Protein AF-A0A8T1F244-F1 (afdb_monomer)

Foldseek 3Di:
DPDPPPVPVQVEAEAADEDDPPPPCLSHQEYEYENYEYEEPDAQDQANHEANREYEYYAEYEYHDDQDQDANYEHHHANYEYEYPYEYHDVVVVVVVVDDPTRDYHDYDYDYDDDDGDHHYHYPYPDPDDDDDD

Solvent-accessible surface area (backbone atoms only — not comparable to full-atom values): 7729 Å² total; per-residue (Å²): 134,83,74,76,72,70,80,67,82,58,37,66,41,74,45,52,51,68,61,62,82,86,60,84,44,46,77,21,37,29,40,36,39,38,44,27,36,33,51,54,83,50,46,50,70,45,52,58,35,29,72,59,16,38,39,35,35,35,56,53,30,38,41,40,82,54,82,36,68,58,43,43,29,36,40,25,45,43,46,37,34,40,36,35,78,27,38,77,42,64,54,60,69,62,55,62,76,64,50,86,91,54,54,66,46,42,64,72,41,78,51,78,72,79,88,87,79,60,67,54,73,60,58,63,72,82,63,102,77,81,83,81,88,128

InterPro domains:
  IPR000743 Glycoside hydrolase, family 28 [PF00295] (28-110)
  IPR011050 Pectin lyase fold/virulence factor [SSF51126] (27-112)
  IPR012334 Pectin lyase fold [G3DSA:2.160.20.10] (11-122)
  IPR050434 Glycosyl hydrolase family 28, fungi [PTHR31884] (8-114)

Radius of gyration: 16.1 Å; Cα contacts (8 Å, |Δi|>4): 293; chains: 1; bounding box: 36×29×55 Å

Secondary structure (DSSP, 8-state):
----------EEEEEEEE--TT---SSEEEEEEEEEEEPTT--EEE-SPPTT-EEEEESEEEE---SS---SEEEE-SS-EEEE--EEE--HHHHHHT-SSS-PPPSEEEE--SS----EEEE----SS-----

Mean predicted aligned error: 10.33 Å

pLDDT: mean 72.5, std 17.46, range [28.64, 90.0]

Organism: NCBI:txid29920

Sequence (134 aa):
MIRQVAEEAESSCTLSGTYTSGTDVSSCSTVTIKSLTVPAGVTLDLSDLKSGANVVFSGTTTFGTKKWSGPLVLLTGTKLTVSGSGTLDGQGSWYWKQGTSITRPVFFRMKQPKSGFMCTLEATTYTNGLLKKE

Structure (mmCIF, N/CA/C/O backbone):
data_AF-A0A8T1F244-F1
#
_entry.id   AF-A0A8T1F244-F1
#
loop_
_atom_site.group_PDB
_atom_site.id
_atom_site.type_symbol
_atom_site.label_atom_id
_atom_site.label_alt_id
_atom_site.label_comp_id
_atom_site.label_asym_id
_atom_site.label_entity_id
_atom_site.label_seq_id
_atom_site.pdbx_PDB_ins_code
_atom_site.Cartn_x
_atom_site.Cartn_y
_atom_site.Cartn_z
_atom_site.occupancy
_atom_site.B_iso_or_equiv
_atom_site.auth_seq_id
_atom_site.auth_comp_id
_atom_site.auth_asym_id
_atom_site.auth_atom_id
_atom_site.pdbx_PDB_model_num
ATOM 1 N N . MET A 1 1 ? -26.659 15.993 29.829 1.00 38.97 1 MET A N 1
ATOM 2 C CA . MET A 1 1 ? -26.039 14.746 29.331 1.00 38.97 1 MET A CA 1
ATOM 3 C C . MET A 1 1 ? -25.135 15.109 28.164 1.00 38.97 1 MET A C 1
ATOM 5 O O . MET A 1 1 ? -25.577 15.106 27.023 1.00 38.97 1 MET A O 1
ATOM 9 N N . ILE A 1 2 ? -23.905 15.533 28.453 1.00 37.47 2 ILE A N 1
ATOM 10 C CA . ILE A 1 2 ? -22.904 15.791 27.414 1.00 37.47 2 ILE A CA 1
ATOM 11 C C . ILE A 1 2 ? -22.378 14.409 27.052 1.00 37.47 2 ILE A C 1
ATOM 13 O O . ILE A 1 2 ? -21.707 13.775 27.861 1.00 37.47 2 ILE A O 1
ATOM 17 N N . ARG A 1 3 ? -22.804 13.889 25.898 1.00 40.81 3 ARG A N 1
ATOM 18 C CA . ARG A 1 3 ? -22.235 12.664 25.345 1.00 40.81 3 ARG A CA 1
ATOM 19 C C . ARG A 1 3 ? -20.738 12.920 25.201 1.00 40.81 3 ARG A C 1
ATOM 21 O O . ARG A 1 3 ? -20.338 13.707 24.349 1.00 40.81 3 ARG A O 1
ATOM 28 N N . GLN A 1 4 ? -19.937 12.255 26.034 1.00 42.00 4 GLN A N 1
ATOM 29 C CA . GLN A 1 4 ? -18.664 11.717 25.581 1.00 42.00 4 GLN A CA 1
ATOM 30 C C . GLN A 1 4 ? -18.966 11.048 24.243 1.00 42.00 4 GLN A C 1
ATOM 32 O O . GLN A 1 4 ? -19.527 9.954 24.197 1.00 42.00 4 GLN A O 1
ATOM 37 N N . VAL A 1 5 ? -18.683 11.743 23.143 1.00 45.28 5 VAL A N 1
ATOM 38 C CA . VAL A 1 5 ? -18.265 11.020 21.956 1.00 45.28 5 VAL A CA 1
ATOM 39 C C . VAL A 1 5 ? -16.950 10.450 22.431 1.00 45.28 5 VAL A C 1
ATOM 41 O O . VAL A 1 5 ? -16.010 11.202 22.684 1.00 45.28 5 VAL A O 1
ATOM 44 N N . ALA A 1 6 ? -16.981 9.164 22.776 1.00 41.22 6 ALA A N 1
ATOM 45 C CA . ALA A 1 6 ? -15.773 8.426 23.019 1.00 41.22 6 ALA A CA 1
ATOM 46 C C . ALA A 1 6 ? -14.827 8.830 21.892 1.00 41.22 6 ALA A C 1
ATOM 48 O O . ALA A 1 6 ? -15.162 8.707 20.712 1.00 41.22 6 ALA A O 1
ATOM 49 N N . GLU A 1 7 ? -13.671 9.362 22.266 1.00 43.50 7 GLU A N 1
ATOM 50 C CA . GLU A 1 7 ? -12.474 9.047 21.524 1.00 43.50 7 GLU A CA 1
ATOM 51 C C . GLU A 1 7 ? -12.386 7.519 21.598 1.00 43.50 7 GLU A C 1
ATOM 53 O O . GLU A 1 7 ? -11.732 6.940 22.463 1.00 43.50 7 GLU A O 1
ATOM 58 N N . GLU A 1 8 ? -13.174 6.847 20.751 1.00 43.59 8 GLU A N 1
ATOM 59 C CA . GLU A 1 8 ? -12.755 5.595 20.175 1.00 43.59 8 GLU A CA 1
ATOM 60 C C . GLU A 1 8 ? -11.357 5.962 19.701 1.00 43.59 8 GLU A C 1
ATOM 62 O O . GLU A 1 8 ? -11.204 6.806 18.813 1.00 43.59 8 GLU A O 1
ATOM 67 N N . ALA A 1 9 ? -10.331 5.456 20.374 1.00 45.53 9 ALA A N 1
ATOM 68 C CA . ALA A 1 9 ? -8.999 5.451 19.815 1.00 45.53 9 ALA A CA 1
ATOM 69 C C . ALA A 1 9 ? -9.075 4.532 18.585 1.00 45.53 9 ALA A C 1
ATOM 71 O O . ALA A 1 9 ? -8.618 3.396 18.602 1.00 45.53 9 ALA A O 1
ATOM 72 N N . GLU A 1 10 ? -9.777 4.988 17.548 1.00 55.16 10 GLU A N 1
ATOM 73 C CA . GLU A 1 10 ? -9.810 4.441 16.215 1.00 55.16 10 GLU A CA 1
ATOM 74 C C . GLU A 1 10 ? -8.368 4.550 15.776 1.00 55.16 10 GLU A C 1
ATOM 76 O O . GLU A 1 10 ? -7.885 5.640 15.470 1.00 55.16 10 GLU A O 1
ATOM 81 N N . SER A 1 11 ? -7.643 3.440 15.864 1.00 70.06 11 SER A N 1
ATOM 82 C CA . SER A 1 11 ? -6.220 3.383 15.569 1.00 70.06 11 SER A CA 1
ATOM 83 C C . SER A 1 11 ? -6.035 3.869 14.138 1.00 70.06 11 SER A C 1
ATOM 85 O O . SER A 1 11 ? -6.331 3.169 13.169 1.00 70.06 11 SER A O 1
ATOM 87 N N . SER A 1 12 ? -5.646 5.133 14.000 1.00 79.75 12 SER A N 1
ATOM 88 C CA . SER A 1 12 ? -5.412 5.753 12.712 1.00 79.75 12 SER A CA 1
ATOM 89 C C . SER A 1 12 ? -3.963 5.489 12.344 1.00 79.75 12 SER A C 1
ATOM 91 O O . SER A 1 12 ? -3.045 5.999 12.988 1.00 79.75 12 SER A O 1
ATOM 93 N N . CYS A 1 13 ? -3.742 4.680 11.322 1.00 86.12 13 CYS A N 1
ATOM 94 C CA . CYS A 1 13 ? -2.416 4.284 10.890 1.00 86.12 13 CYS A CA 1
ATOM 95 C C . CYS A 1 13 ? -2.036 5.081 9.657 1.00 86.12 13 CYS A C 1
ATOM 97 O O . CYS A 1 13 ? -2.752 5.082 8.659 1.00 86.12 13 CYS A O 1
ATOM 99 N N . THR A 1 14 ? -0.910 5.784 9.731 1.00 87.38 14 THR A N 1
ATOM 100 C CA . THR A 1 14 ? -0.403 6.560 8.599 1.00 87.38 14 THR A CA 1
ATOM 101 C C . THR A 1 14 ? 0.782 5.839 7.977 1.00 87.38 14 THR A C 1
ATOM 103 O O . THR A 1 14 ? 1.829 5.699 8.603 1.00 87.38 14 THR A O 1
ATOM 106 N N . LEU A 1 15 ? 0.624 5.401 6.731 1.00 87.69 15 LEU A N 1
ATOM 107 C CA . LEU A 1 15 ? 1.682 4.795 5.930 1.00 87.69 15 LEU A CA 1
ATOM 108 C C . LEU A 1 15 ? 2.314 5.877 5.057 1.00 87.69 15 LEU A C 1
ATOM 110 O O . LEU A 1 15 ? 1.647 6.448 4.194 1.00 87.69 15 LEU A O 1
ATOM 114 N N . SER A 1 16 ? 3.598 6.158 5.266 1.00 88.94 16 SER A N 1
ATOM 115 C CA . SER A 1 16 ? 4.352 7.129 4.466 1.00 88.94 16 SER A CA 1
ATOM 116 C C . SER A 1 16 ? 5.808 6.708 4.289 1.00 88.94 16 SER A C 1
ATOM 118 O O . SER A 1 16 ? 6.303 5.853 5.021 1.00 88.94 16 SER A O 1
ATOM 120 N N . GLY A 1 17 ? 6.498 7.287 3.305 1.00 88.06 17 GLY A N 1
ATOM 121 C CA . GLY A 1 17 ? 7.890 6.939 3.022 1.00 88.06 17 GLY A CA 1
ATOM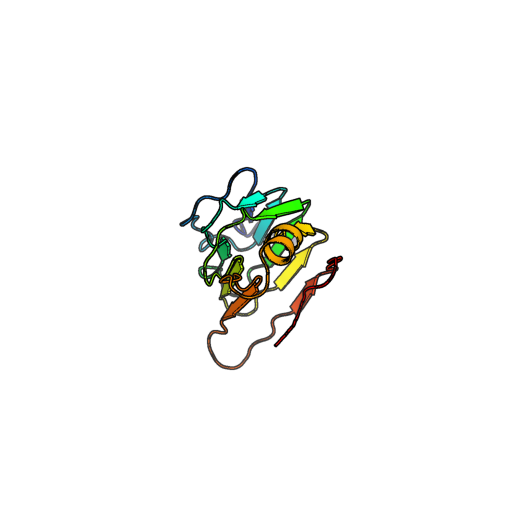 122 C C . GLY A 1 17 ? 7.986 5.661 2.195 1.00 88.06 17 GLY A C 1
ATOM 123 O O . GLY A 1 17 ? 7.398 5.599 1.122 1.00 88.06 17 GLY A O 1
ATOM 124 N N . THR A 1 18 ? 8.724 4.651 2.655 1.00 86.94 18 THR A N 1
ATOM 125 C CA . THR A 1 18 ? 8.869 3.375 1.929 1.00 86.94 18 THR A CA 1
ATOM 126 C C . THR A 1 18 ? 7.986 2.304 2.554 1.00 86.94 18 THR A C 1
ATOM 128 O O . THR A 1 18 ? 8.065 2.067 3.755 1.00 86.94 18 THR A O 1
ATOM 131 N N . TYR A 1 19 ? 7.158 1.641 1.746 1.00 87.75 19 TYR A N 1
ATOM 132 C CA . TYR A 1 19 ? 6.290 0.572 2.226 1.00 87.75 19 TYR A CA 1
ATOM 133 C C . TYR A 1 19 ? 7.080 -0.687 2.579 1.00 87.75 19 TYR A C 1
ATOM 135 O O . TYR A 1 19 ? 7.858 -1.204 1.772 1.00 87.75 19 TYR A O 1
ATOM 143 N N . THR A 1 20 ? 6.801 -1.212 3.766 1.00 81.19 20 THR A N 1
ATOM 144 C CA . THR A 1 20 ? 7.292 -2.495 4.256 1.00 81.19 20 THR A CA 1
ATOM 145 C C . THR A 1 20 ? 6.164 -3.519 4.23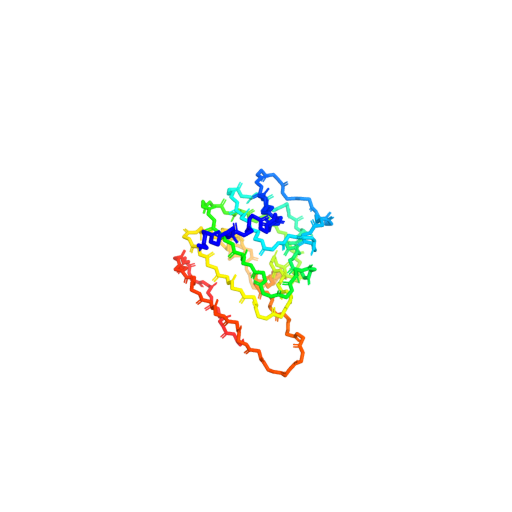3 1.00 81.19 20 THR A C 1
ATOM 147 O O . THR A 1 20 ? 5.114 -3.329 4.848 1.00 81.19 20 THR A O 1
ATOM 150 N N . SER A 1 21 ? 6.381 -4.628 3.528 1.00 78.56 21 SER A N 1
ATOM 151 C CA . SER A 1 21 ? 5.457 -5.764 3.548 1.00 78.56 21 SER A CA 1
ATOM 152 C C . SER A 1 21 ? 5.307 -6.313 4.968 1.00 78.56 21 SER A C 1
ATOM 154 O O . SER A 1 21 ? 6.310 -6.446 5.668 1.00 78.56 21 SER A O 1
ATOM 156 N N . GLY A 1 22 ? 4.084 -6.671 5.363 1.00 72.88 22 GLY A N 1
ATOM 157 C CA . GLY A 1 22 ? 3.784 -7.143 6.721 1.00 72.88 22 GLY A CA 1
ATOM 158 C C . GLY A 1 22 ? 3.498 -6.019 7.717 1.00 72.88 22 GLY A C 1
ATOM 159 O O . GLY A 1 22 ? 3.597 -6.231 8.921 1.00 72.88 22 GLY A O 1
ATOM 160 N N . THR A 1 23 ? 3.168 -4.818 7.229 1.00 79.06 23 THR A N 1
ATOM 161 C CA . THR A 1 23 ? 2.665 -3.756 8.104 1.00 79.06 23 THR A CA 1
ATOM 162 C C . THR A 1 23 ? 1.314 -4.176 8.670 1.00 79.06 23 THR A C 1
ATOM 164 O O . THR A 1 23 ? 0.360 -4.354 7.915 1.00 79.06 23 THR A O 1
ATOM 167 N N . ASP A 1 24 ? 1.243 -4.320 9.991 1.00 77.81 24 ASP A N 1
ATOM 168 C CA . ASP A 1 24 ? 0.014 -4.709 10.666 1.00 77.81 24 ASP A CA 1
ATOM 169 C C . ASP A 1 24 ? -0.963 -3.528 10.687 1.00 77.81 24 ASP A C 1
ATOM 171 O O . ASP A 1 24 ? -0.797 -2.563 11.435 1.00 77.81 24 ASP A O 1
ATOM 175 N N . VAL A 1 25 ? -1.957 -3.586 9.800 1.00 81.62 25 VAL A N 1
ATOM 176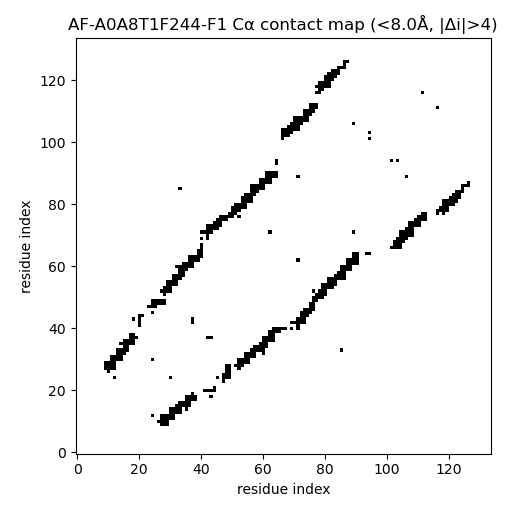 C CA . VAL A 1 25 ? -3.055 -2.611 9.728 1.00 81.62 25 VAL A CA 1
ATOM 177 C C . VAL A 1 25 ? -4.347 -3.150 10.343 1.00 81.62 25 VAL A C 1
ATOM 179 O O . VAL A 1 25 ? -5.403 -2.534 10.206 1.00 81.62 25 VAL A O 1
ATOM 182 N N . SER A 1 26 ? -4.273 -4.290 11.033 1.00 81.12 26 SER A N 1
ATOM 183 C CA . SER A 1 26 ? -5.445 -5.011 11.536 1.00 81.12 26 SER A CA 1
ATOM 184 C C . SER A 1 26 ? -6.094 -4.361 12.740 1.00 81.12 26 SER A C 1
ATOM 186 O O . SER A 1 26 ? -7.319 -4.359 12.887 1.00 81.12 26 SER A O 1
ATOM 188 N N . SER A 1 27 ? -5.272 -3.717 13.560 1.00 81.44 27 SER A N 1
ATOM 189 C CA . SER A 1 27 ? -5.745 -2.853 14.629 1.00 81.44 27 SER A CA 1
ATOM 190 C C . SER A 1 27 ? -6.321 -1.544 14.090 1.00 81.44 27 SER A C 1
ATOM 192 O O . SER A 1 27 ? -7.100 -0.903 14.787 1.00 81.44 27 SER A O 1
ATOM 194 N N . CYS A 1 28 ? -5.983 -1.140 12.863 1.00 84.62 28 CYS A N 1
ATOM 195 C CA . CYS A 1 28 ? -6.262 0.195 12.362 1.00 84.62 28 CYS A CA 1
ATOM 196 C C . CYS A 1 28 ? -7.680 0.321 11.811 1.00 84.62 28 CYS A C 1
ATOM 198 O O . CYS A 1 28 ? -8.052 -0.343 10.843 1.00 84.62 28 CYS A O 1
ATOM 200 N N . SER A 1 29 ? -8.460 1.235 12.379 1.00 86.19 29 SER A N 1
ATOM 201 C CA . SER A 1 29 ? -9.775 1.556 11.831 1.00 86.19 29 SER A CA 1
ATOM 202 C C . SER A 1 29 ? -9.696 2.566 10.683 1.00 86.19 29 SER A C 1
ATOM 204 O O . SER A 1 29 ? -10.521 2.533 9.777 1.00 86.19 29 SER A O 1
ATOM 206 N N . THR A 1 30 ? -8.685 3.442 10.668 1.00 85.75 30 THR A N 1
ATOM 207 C CA . THR A 1 30 ? -8.435 4.364 9.548 1.00 85.75 30 THR A CA 1
ATOM 208 C C . THR A 1 30 ? -6.997 4.225 9.071 1.00 85.75 30 THR A C 1
ATOM 210 O O . THR A 1 30 ? -6.066 4.391 9.849 1.00 85.75 30 THR A O 1
ATOM 213 N N . VAL A 1 31 ? -6.785 3.950 7.789 1.00 88.06 31 VAL A N 1
ATOM 214 C CA . VAL A 1 31 ? -5.459 3.823 7.181 1.00 88.06 31 VAL A CA 1
ATOM 215 C C . VAL A 1 31 ? -5.247 4.962 6.198 1.00 88.06 31 VAL A C 1
ATOM 217 O O . VAL A 1 31 ? -5.839 4.988 5.125 1.00 88.06 31 VAL A O 1
ATOM 220 N N . THR A 1 32 ? -4.383 5.906 6.554 1.00 88.00 32 THR A N 1
ATOM 221 C CA . THR A 1 32 ? -4.002 7.023 5.688 1.00 88.00 32 THR A CA 1
ATOM 222 C C . THR A 1 32 ? -2.703 6.701 4.967 1.00 88.00 32 THR A C 1
ATOM 224 O O . THR A 1 32 ? -1.657 6.538 5.585 1.00 88.00 32 THR A O 1
ATOM 227 N N . ILE A 1 33 ? -2.743 6.636 3.645 1.00 88.19 33 ILE A N 1
ATOM 228 C CA . ILE A 1 33 ? -1.580 6.382 2.797 1.00 88.19 33 ILE A CA 1
ATOM 229 C C . ILE A 1 33 ? -1.127 7.722 2.240 1.00 88.19 33 ILE A C 1
ATOM 231 O O . ILE A 1 33 ? -1.835 8.318 1.430 1.00 88.19 33 ILE A O 1
ATOM 235 N N . LYS A 1 34 ? 0.034 8.206 2.685 1.00 88.06 34 LYS A N 1
ATOM 236 C CA . LYS A 1 34 ? 0.567 9.521 2.327 1.00 88.06 34 LYS A CA 1
ATOM 237 C C . LYS A 1 34 ? 1.937 9.410 1.673 1.00 88.06 34 LYS A C 1
ATOM 239 O O . LYS A 1 34 ? 2.900 9.047 2.340 1.00 88.06 34 LYS A O 1
ATOM 244 N N . SER A 1 35 ? 2.034 9.798 0.401 1.00 88.12 35 SER A N 1
ATOM 245 C CA . SER A 1 35 ? 3.303 9.837 -0.352 1.00 88.12 35 SER A CA 1
ATOM 246 C C . SER A 1 35 ? 4.150 8.569 -0.160 1.00 88.12 35 SER A C 1
ATOM 248 O O . SER A 1 35 ? 5.299 8.622 0.284 1.00 88.12 35 SER A O 1
ATOM 250 N N . LEU A 1 36 ? 3.534 7.412 -0.403 1.00 88.56 36 LEU A N 1
ATOM 251 C CA . LEU A 1 36 ? 4.117 6.107 -0.110 1.00 88.56 36 LEU A CA 1
ATOM 252 C C . LEU A 1 36 ? 4.848 5.548 -1.339 1.00 88.56 36 LEU A C 1
ATOM 254 O O . LEU A 1 36 ? 4.322 5.535 -2.442 1.00 88.56 36 LEU A O 1
ATOM 258 N N . THR A 1 37 ? 6.050 5.026 -1.159 1.00 90.00 37 THR A N 1
ATOM 259 C CA . THR A 1 37 ? 6.819 4.361 -2.212 1.00 90.00 37 THR A CA 1
ATOM 260 C C . THR A 1 37 ? 6.801 2.866 -1.961 1.00 90.00 37 THR A C 1
ATOM 262 O O . THR A 1 37 ? 7.367 2.383 -0.982 1.00 90.00 37 THR A O 1
ATOM 265 N N . VAL A 1 38 ? 6.145 2.121 -2.841 1.00 89.50 38 VAL A N 1
ATOM 266 C CA . VAL A 1 38 ? 6.090 0.663 -2.781 1.00 89.50 38 VAL A CA 1
ATOM 267 C C . VAL A 1 38 ? 7.245 0.099 -3.610 1.00 89.50 38 VAL A C 1
ATOM 269 O O . VAL A 1 38 ? 7.310 0.356 -4.816 1.00 89.50 38 VAL A O 1
ATOM 272 N N . PRO A 1 39 ? 8.181 -0.650 -3.004 1.00 89.31 39 PRO A N 1
ATOM 273 C CA . PRO A 1 39 ? 9.317 -1.204 -3.728 1.00 89.31 39 PRO A CA 1
ATOM 274 C C . PRO A 1 39 ? 8.899 -2.214 -4.808 1.00 89.31 39 PRO A C 1
ATOM 276 O O . PRO A 1 39 ? 7.818 -2.803 -4.791 1.00 89.31 39 PRO A O 1
ATOM 279 N N . ALA A 1 40 ? 9.781 -2.413 -5.787 1.00 87.00 40 ALA A N 1
ATOM 280 C CA . ALA A 1 40 ? 9.501 -3.233 -6.958 1.00 87.00 40 ALA A CA 1
ATOM 281 C C . ALA A 1 40 ? 9.314 -4.718 -6.589 1.00 87.00 40 ALA A C 1
ATOM 283 O O . ALA A 1 40 ? 10.216 -5.365 -6.053 1.00 87.00 40 ALA A O 1
ATOM 284 N N . GLY A 1 41 ? 8.161 -5.292 -6.942 1.00 84.50 41 GLY A N 1
ATOM 285 C CA . GLY A 1 41 ? 7.824 -6.680 -6.601 1.00 84.50 41 GLY A CA 1
ATOM 286 C C . GLY A 1 41 ? 7.271 -6.877 -5.195 1.00 84.50 41 GLY A C 1
ATOM 287 O O . GLY A 1 41 ? 7.251 -8.013 -4.728 1.00 84.50 41 GLY A O 1
ATOM 288 N N . VAL A 1 42 ? 6.865 -5.795 -4.533 1.00 88.44 42 VAL A N 1
ATOM 289 C CA . VAL A 1 42 ? 6.123 -5.836 -3.275 1.00 88.44 42 VAL A CA 1
ATOM 290 C C . VAL A 1 42 ? 4.675 -5.439 -3.538 1.00 88.44 42 VAL A C 1
ATOM 292 O O . VAL A 1 42 ? 4.398 -4.521 -4.309 1.00 88.44 42 VAL A O 1
ATOM 295 N N . THR A 1 43 ? 3.758 -6.158 -2.897 1.00 87.31 43 THR A N 1
ATOM 296 C CA . THR A 1 43 ? 2.329 -5.843 -2.882 1.00 87.31 43 THR A CA 1
ATOM 297 C C . THR A 1 43 ? 2.047 -4.925 -1.704 1.00 87.31 43 THR A C 1
ATOM 299 O O . THR A 1 43 ? 2.433 -5.250 -0.584 1.00 87.31 43 THR A O 1
ATOM 302 N N . LEU A 1 44 ? 1.338 -3.822 -1.932 1.00 87.12 44 LEU A N 1
ATOM 303 C CA . LEU A 1 44 ? 0.668 -3.078 -0.872 1.00 87.12 44 LEU A CA 1
ATOM 304 C C . LEU A 1 44 ? -0.492 -3.934 -0.362 1.00 87.12 44 LEU A C 1
ATOM 306 O O . LEU A 1 44 ? -1.562 -3.970 -0.975 1.00 87.12 44 LEU A O 1
ATOM 310 N N . ASP A 1 45 ? -0.232 -4.672 0.710 1.00 86.88 45 ASP A N 1
ATOM 311 C CA . ASP A 1 45 ? -1.195 -5.566 1.332 1.00 86.88 45 ASP A CA 1
ATOM 312 C C . ASP A 1 45 ? -2.012 -4.802 2.376 1.00 86.88 45 ASP A C 1
ATOM 314 O O . ASP A 1 45 ? -1.482 -4.290 3.363 1.00 86.88 45 ASP A O 1
ATOM 318 N N . LEU A 1 46 ? -3.303 -4.681 2.092 1.00 82.75 46 LEU A N 1
ATOM 319 C CA . LEU A 1 46 ? -4.337 -4.116 2.947 1.00 82.75 46 LEU A CA 1
ATOM 320 C C . LEU A 1 46 ? -5.455 -5.156 3.107 1.00 82.75 46 LEU A C 1
ATOM 322 O O . LEU A 1 46 ? -6.642 -4.836 3.004 1.00 82.75 46 LEU A O 1
ATOM 326 N N . SER A 1 47 ? -5.076 -6.429 3.231 1.00 82.56 47 SER A N 1
ATOM 327 C CA . SER A 1 47 ? -6.022 -7.534 3.378 1.00 82.56 47 SER A CA 1
ATOM 328 C C . SER A 1 47 ? -6.465 -7.766 4.818 1.00 82.56 47 SER A C 1
ATOM 330 O O . SER A 1 47 ? -7.578 -8.241 5.038 1.00 82.56 47 SER A O 1
ATOM 332 N N . ASP A 1 48 ? -5.639 -7.356 5.776 1.00 82.19 48 ASP A N 1
ATOM 333 C CA . ASP A 1 48 ? -5.900 -7.511 7.204 1.00 82.19 48 ASP A CA 1
ATOM 334 C C . ASP A 1 48 ? -6.696 -6.344 7.799 1.00 82.19 48 ASP A C 1
ATOM 336 O O . ASP A 1 48 ? -6.693 -6.153 9.005 1.00 82.19 48 ASP A O 1
ATOM 340 N N . LEU A 1 49 ? -7.389 -5.538 6.991 1.00 81.25 49 LEU A N 1
ATOM 341 C CA . LEU A 1 49 ? -8.143 -4.390 7.497 1.00 81.25 49 LEU A CA 1
ATOM 342 C C . LEU A 1 49 ? -9.350 -4.809 8.344 1.00 81.25 49 LEU A C 1
ATOM 344 O O . LEU A 1 49 ? -10.112 -5.719 7.997 1.00 81.25 49 LEU A O 1
ATOM 348 N N . LYS A 1 50 ? -9.590 -4.055 9.419 1.00 83.19 50 LYS A N 1
ATOM 349 C CA . LYS A 1 50 ? -10.779 -4.204 10.263 1.00 83.19 50 LYS A CA 1
ATOM 350 C C . LYS A 1 50 ? -12.062 -3.980 9.451 1.00 83.19 50 LYS A C 1
ATOM 352 O O . LYS A 1 50 ? -12.121 -3.172 8.524 1.00 83.19 50 LYS A O 1
ATOM 357 N N . SER A 1 51 ? -13.135 -4.683 9.814 1.00 83.25 51 SER A N 1
ATOM 358 C CA . SER A 1 51 ? -14.446 -4.445 9.202 1.00 83.25 51 SER A CA 1
ATOM 359 C C . SER A 1 51 ? -14.914 -3.013 9.477 1.00 83.25 51 SER A C 1
ATOM 361 O O . SER A 1 51 ? -14.947 -2.596 10.631 1.00 83.25 51 SER A O 1
ATOM 363 N N . GLY A 1 52 ? -15.340 -2.291 8.442 1.00 80.75 52 GLY A N 1
ATOM 364 C CA . GLY A 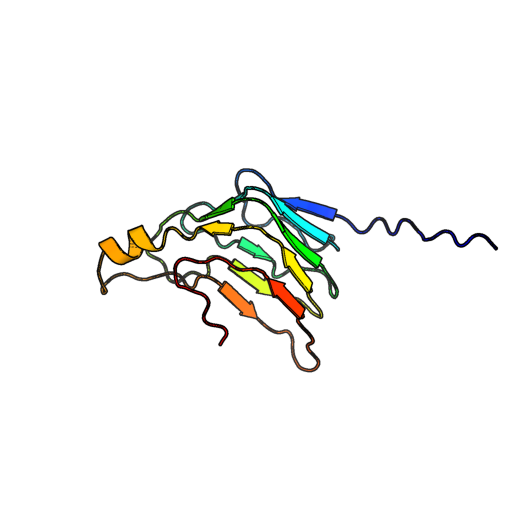1 52 ? -15.695 -0.874 8.544 1.00 80.75 52 GLY A CA 1
ATOM 365 C C . GLY A 1 52 ? -14.508 0.080 8.413 1.00 80.75 52 GLY A C 1
ATOM 366 O O . GLY A 1 52 ? -14.704 1.280 8.574 1.00 80.75 52 GLY A O 1
ATOM 367 N N . ALA A 1 53 ? -13.296 -0.422 8.140 1.00 83.94 53 ALA A N 1
ATOM 368 C CA . ALA A 1 53 ? -12.118 0.431 8.066 1.00 83.94 53 ALA A CA 1
ATOM 369 C C . ALA A 1 53 ? -12.173 1.424 6.895 1.00 83.94 53 ALA A C 1
ATOM 371 O O . ALA A 1 53 ? -12.721 1.144 5.820 1.00 83.94 53 ALA A O 1
ATOM 372 N N . ASN A 1 54 ? -11.553 2.582 7.112 1.00 84.75 54 ASN A N 1
ATOM 373 C CA . ASN A 1 54 ? -11.479 3.675 6.155 1.00 84.75 54 ASN A CA 1
ATOM 374 C C . ASN A 1 54 ? -10.059 3.806 5.604 1.00 84.75 54 ASN A C 1
ATOM 376 O O . ASN A 1 54 ? -9.121 4.073 6.347 1.00 84.75 54 ASN A O 1
ATOM 380 N N . VAL A 1 55 ? -9.881 3.620 4.303 1.00 86.06 55 VAL A N 1
ATOM 381 C CA . VAL A 1 55 ? -8.594 3.767 3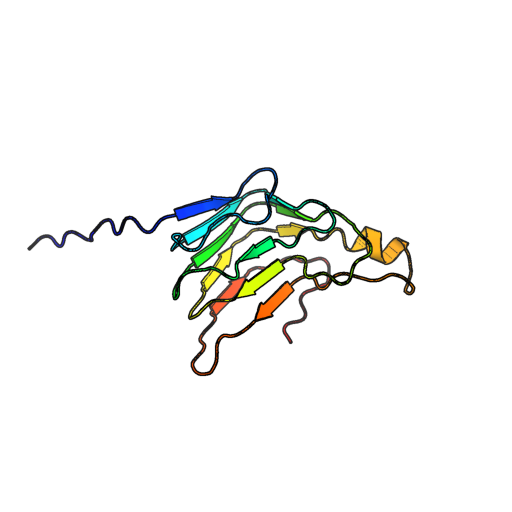.625 1.00 86.06 55 VAL A CA 1
ATOM 382 C C . VAL A 1 55 ? -8.590 5.097 2.8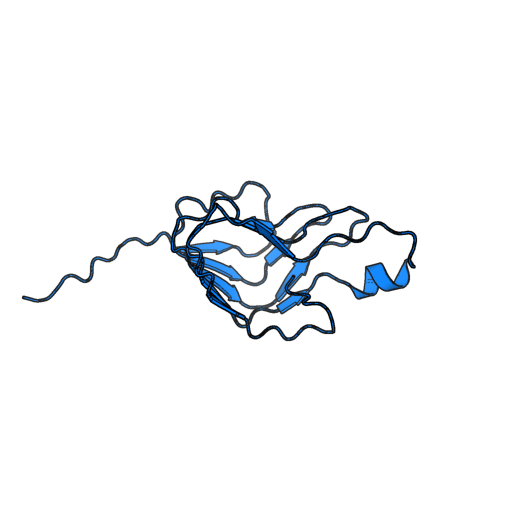93 1.00 86.06 55 VAL A C 1
ATOM 384 O O . VAL A 1 55 ? -9.383 5.302 1.975 1.00 86.06 55 VAL A O 1
ATOM 387 N N . VAL A 1 56 ? -7.683 5.986 3.284 1.00 85.50 56 VAL A N 1
ATOM 388 C CA . VAL A 1 56 ? -7.559 7.332 2.731 1.00 85.50 56 VAL A CA 1
ATOM 389 C C . VAL A 1 56 ? -6.253 7.456 1.959 1.00 85.50 56 VAL A C 1
ATOM 391 O O . VAL A 1 56 ? -5.174 7.420 2.546 1.00 85.50 56 VAL A O 1
ATOM 394 N N . PHE A 1 57 ? -6.324 7.642 0.645 1.00 86.19 57 PHE A N 1
ATOM 395 C CA . PHE A 1 57 ? -5.145 7.913 -0.182 1.00 86.19 57 PHE A CA 1
ATOM 396 C C . PHE A 1 57 ? -4.889 9.421 -0.302 1.00 86.19 57 PHE A C 1
ATOM 398 O O . PHE A 1 57 ? -5.764 10.184 -0.711 1.00 86.19 57 PHE A O 1
ATOM 405 N N . SER A 1 58 ? -3.669 9.857 0.008 1.00 84.75 58 SER A N 1
ATOM 406 C CA . SER A 1 58 ? -3.237 11.256 -0.031 1.00 84.75 58 SER A CA 1
ATOM 407 C C . SER A 1 58 ? -1.844 11.398 -0.661 1.00 84.75 58 SER A C 1
ATOM 409 O O . SER A 1 58 ? -0.935 10.609 -0.404 1.00 84.75 58 SER A O 1
ATOM 411 N N . GLY A 1 59 ? -1.642 12.425 -1.488 1.00 84.88 59 GLY A N 1
ATOM 412 C CA . GLY A 1 59 ? -0.363 12.654 -2.175 1.00 84.88 59 GLY A CA 1
ATOM 413 C C . GLY A 1 59 ? -0.127 11.680 -3.332 1.00 84.88 59 GLY A C 1
ATOM 414 O O . GLY A 1 59 ? -1.076 11.304 -4.008 1.00 84.88 59 GLY A O 1
ATOM 415 N N . THR A 1 60 ? 1.122 11.279 -3.578 1.00 85.44 60 THR A N 1
ATOM 416 C CA . THR A 1 60 ? 1.474 10.391 -4.701 1.00 85.44 60 THR A CA 1
ATOM 417 C C . THR A 1 60 ? 2.101 9.104 -4.189 1.00 85.44 60 THR A C 1
ATOM 419 O O . THR A 1 60 ? 3.188 9.135 -3.615 1.00 85.44 60 THR A O 1
ATOM 422 N N . THR A 1 61 ? 1.432 7.976 -4.407 1.00 87.44 61 THR A N 1
ATOM 423 C CA . THR A 1 61 ? 1.973 6.649 -4.115 1.00 87.44 61 THR A CA 1
ATOM 424 C C . THR A 1 61 ? 2.627 6.080 -5.360 1.00 87.44 61 THR A C 1
ATOM 426 O O . THR A 1 61 ? 1.945 5.851 -6.355 1.00 87.44 61 THR A O 1
ATOM 429 N N . THR A 1 62 ? 3.924 5.811 -5.301 1.00 87.38 62 THR A N 1
ATOM 430 C CA . THR A 1 62 ? 4.699 5.313 -6.443 1.00 87.38 62 THR A CA 1
ATOM 431 C C . THR A 1 62 ? 4.996 3.833 -6.270 1.00 87.38 62 THR A C 1
ATOM 433 O O . THR A 1 62 ? 5.473 3.419 -5.216 1.00 87.38 62 THR A O 1
ATOM 436 N N . PHE A 1 63 ? 4.777 3.032 -7.308 1.00 87.00 63 PHE A N 1
ATOM 437 C CA . PHE A 1 63 ? 5.114 1.610 -7.313 1.00 87.00 63 PHE A CA 1
ATOM 438 C C . PHE A 1 63 ? 6.367 1.355 -8.154 1.00 87.00 63 PHE A C 1
ATOM 440 O O . PHE A 1 63 ? 6.520 1.855 -9.272 1.00 87.00 63 PHE A O 1
ATOM 447 N N . GLY A 1 64 ? 7.280 0.550 -7.616 1.00 86.25 64 GLY A N 1
ATOM 448 C CA . GLY A 1 64 ? 8.476 0.111 -8.320 1.00 86.25 64 GLY A CA 1
ATOM 449 C C . GLY A 1 64 ? 8.145 -0.829 -9.482 1.00 86.25 64 GLY A C 1
ATOM 450 O O . GLY A 1 64 ? 7.276 -1.699 -9.387 1.00 86.25 64 GLY A O 1
ATOM 451 N N . THR A 1 65 ? 8.865 -0.680 -10.591 1.00 82.12 65 THR A N 1
ATOM 452 C CA . THR A 1 65 ? 8.653 -1.472 -11.804 1.00 82.12 65 THR A CA 1
ATOM 453 C C . THR A 1 65 ? 9.364 -2.821 -11.723 1.00 82.12 65 THR A C 1
ATOM 455 O O . THR A 1 65 ? 10.577 -2.903 -11.535 1.00 82.12 65 THR A O 1
ATOM 458 N N . LYS A 1 66 ? 8.617 -3.918 -11.875 1.00 84.00 66 LYS A N 1
ATOM 459 C CA . LYS A 1 66 ? 9.162 -5.284 -11.922 1.00 84.00 66 LYS A CA 1
ATOM 460 C C . LYS A 1 66 ? 8.327 -6.136 -12.860 1.00 84.00 66 LYS A C 1
ATOM 462 O O . LYS A 1 66 ? 7.114 -5.992 -12.905 1.00 84.00 66 LYS A O 1
ATOM 467 N N . LYS A 1 67 ? 8.952 -7.063 -13.582 1.00 83.44 67 LYS A N 1
ATOM 468 C CA . LYS A 1 67 ? 8.232 -8.062 -14.385 1.00 83.44 67 LYS A CA 1
ATOM 469 C C . LYS A 1 67 ? 7.688 -9.153 -13.463 1.00 83.44 67 LYS A C 1
ATOM 471 O O . LYS A 1 67 ? 8.439 -10.033 -13.052 1.00 83.44 67 LYS A O 1
ATOM 476 N N . TRP A 1 68 ? 6.413 -9.070 -13.101 1.00 84.38 68 TRP A N 1
ATOM 477 C CA . TRP A 1 68 ? 5.739 -10.041 -12.235 1.00 84.38 68 TRP A CA 1
ATOM 478 C C . TRP A 1 68 ? 4.224 -9.955 -12.403 1.00 84.38 68 TRP A C 1
ATOM 480 O O . TRP A 1 68 ? 3.711 -8.986 -12.958 1.00 84.38 68 TRP A O 1
ATOM 490 N N . SER A 1 69 ? 3.505 -10.964 -11.919 1.00 80.31 69 SER A N 1
ATOM 491 C CA . SER A 1 69 ? 2.047 -11.049 -12.069 1.00 80.31 69 SER A CA 1
ATOM 492 C C . SER A 1 69 ? 1.269 -10.113 -11.129 1.00 80.31 69 SER A C 1
ATOM 494 O O . SER A 1 69 ? 0.071 -9.908 -11.324 1.00 80.31 69 SER A O 1
ATOM 496 N N . GLY A 1 70 ? 1.931 -9.494 -10.143 1.00 76.69 70 GLY A N 1
ATOM 497 C CA . GLY A 1 70 ? 1.283 -8.644 -9.140 1.00 76.69 70 GLY A CA 1
ATOM 498 C C . GLY A 1 70 ? 0.439 -9.439 -8.131 1.00 76.69 70 GLY A C 1
ATOM 499 O O . GLY A 1 70 ? 0.625 -10.654 -8.001 1.00 76.69 70 GLY A O 1
ATOM 500 N N . PRO A 1 71 ? -0.519 -8.788 -7.442 1.00 84.62 71 PRO A N 1
ATOM 501 C CA . PRO A 1 71 ? -0.987 -7.408 -7.640 1.00 84.62 71 PRO A CA 1
ATOM 502 C C . PRO A 1 71 ? -0.087 -6.329 -7.006 1.00 84.62 71 PRO A C 1
ATOM 504 O O . PRO A 1 71 ? 0.700 -6.632 -6.121 1.00 84.62 71 PRO A O 1
ATOM 507 N N . LEU A 1 72 ? -0.213 -5.067 -7.435 1.00 83.31 72 LEU A N 1
ATOM 508 C CA . LEU A 1 72 ? 0.449 -3.927 -6.779 1.00 83.31 72 LEU A CA 1
ATOM 509 C C . LEU A 1 72 ? -0.278 -3.517 -5.495 1.00 83.31 72 LEU A C 1
ATOM 511 O O . LEU A 1 72 ? 0.370 -3.253 -4.490 1.00 83.31 72 LEU A O 1
ATOM 515 N N . VAL A 1 73 ? -1.611 -3.491 -5.522 1.00 84.50 73 VAL A N 1
ATOM 516 C CA . VAL A 1 73 ? -2.462 -3.208 -4.360 1.00 84.50 73 VAL A CA 1
ATOM 517 C C . VAL A 1 73 ? -3.421 -4.367 -4.152 1.00 84.50 73 VAL A C 1
ATOM 519 O O . VAL A 1 73 ? -4.150 -4.745 -5.075 1.00 84.50 73 VAL A O 1
ATOM 522 N N . LEU A 1 74 ? -3.435 -4.922 -2.944 1.00 85.12 74 LEU A N 1
ATOM 523 C CA . LEU A 1 74 ? -4.381 -5.945 -2.522 1.00 85.12 74 LEU A CA 1
ATOM 524 C C . LEU A 1 74 ? -5.238 -5.396 -1.386 1.00 85.12 74 LEU A C 1
ATOM 526 O O . LEU A 1 74 ? -4.727 -5.081 -0.320 1.00 85.12 74 LEU A O 1
ATOM 530 N N . LEU A 1 75 ? -6.545 -5.322 -1.612 1.00 80.62 75 LEU A N 1
ATOM 531 C CA . LEU A 1 75 ? -7.518 -4.884 -0.616 1.00 80.62 75 LEU A CA 1
ATOM 532 C C . LEU A 1 75 ? -8.497 -6.012 -0.319 1.00 80.62 75 LEU A C 1
ATOM 534 O O . LEU A 1 75 ? -9.128 -6.561 -1.224 1.00 80.62 75 LEU A O 1
ATOM 538 N N . THR A 1 76 ? -8.608 -6.367 0.955 1.00 80.44 76 THR A N 1
ATOM 539 C CA . THR A 1 76 ? -9.559 -7.365 1.460 1.00 80.44 76 THR A CA 1
ATOM 540 C C . THR A 1 76 ? -10.068 -6.872 2.807 1.00 80.44 76 THR A C 1
ATOM 542 O O . THR A 1 76 ? -9.320 -6.290 3.577 1.00 80.44 76 THR A O 1
ATOM 545 N N . GLY A 1 77 ? -11.349 -7.050 3.082 1.00 73.56 77 GLY A N 1
ATOM 546 C CA . GLY A 1 77 ? -11.970 -6.616 4.335 1.00 73.56 77 GLY A CA 1
ATOM 547 C C . GLY A 1 77 ? -13.468 -6.493 4.139 1.00 73.56 77 GLY A C 1
ATOM 548 O O . GLY A 1 77 ? -13.921 -6.693 3.024 1.00 73.56 77 GLY A O 1
ATOM 549 N N . THR A 1 78 ? -14.240 -6.188 5.179 1.00 77.44 78 THR A N 1
ATOM 550 C CA . THR A 1 78 ? -15.711 -6.084 5.110 1.00 77.44 78 THR A CA 1
ATOM 551 C C . THR A 1 78 ? -16.150 -4.643 5.330 1.00 77.44 78 THR A C 1
ATOM 553 O O . THR A 1 78 ? -15.652 -4.006 6.248 1.00 77.44 78 THR A O 1
ATOM 556 N N . LYS A 1 79 ? -17.077 -4.113 4.515 1.00 77.00 79 LYS A N 1
ATOM 557 C CA . LYS A 1 79 ? -17.543 -2.708 4.605 1.00 77.00 79 LYS A CA 1
ATOM 558 C C . LYS A 1 79 ? -16.392 -1.689 4.578 1.00 77.00 79 LYS A C 1
ATOM 560 O O . LYS A 1 79 ? -16.351 -0.770 5.389 1.00 77.00 79 LYS A O 1
ATOM 565 N N . LEU A 1 80 ? -15.434 -1.880 3.675 1.00 75.75 80 LEU A N 1
ATOM 566 C CA . LEU A 1 80 ? -14.329 -0.938 3.535 1.00 75.75 80 LEU A CA 1
ATOM 567 C C . LEU A 1 80 ? -14.807 0.327 2.825 1.00 75.75 80 LEU A C 1
ATOM 569 O O . LEU A 1 80 ? -15.517 0.262 1.817 1.00 75.75 80 LEU A O 1
ATOM 573 N N . THR A 1 81 ? -14.377 1.471 3.336 1.00 77.38 81 THR A N 1
ATOM 574 C CA . THR A 1 81 ? -14.520 2.748 2.639 1.00 77.38 81 THR A CA 1
ATOM 575 C C . THR A 1 81 ? -13.156 3.118 2.105 1.00 77.38 81 THR A C 1
ATOM 577 O O . THR A 1 81 ? -12.206 3.217 2.871 1.00 77.38 81 THR A O 1
ATOM 580 N N . VAL A 1 82 ? -13.035 3.280 0.792 1.00 79.81 82 VAL A N 1
ATOM 581 C CA . VAL A 1 82 ? -11.791 3.757 0.186 1.00 79.81 82 VAL A CA 1
ATOM 582 C C . VAL A 1 82 ? -12.078 5.119 -0.412 1.00 79.81 82 VAL A C 1
ATOM 584 O O . VAL A 1 82 ? -12.888 5.242 -1.333 1.00 79.81 82 VAL A O 1
ATOM 587 N N . SER A 1 83 ? -11.420 6.132 0.129 1.00 79.00 83 SER A N 1
ATOM 588 C CA . SER A 1 83 ? -11.557 7.523 -0.281 1.00 79.00 83 SER A CA 1
ATOM 589 C C . SER A 1 83 ? -10.180 8.154 -0.454 1.00 79.00 83 SER A C 1
ATOM 591 O O . SER A 1 83 ? -9.161 7.604 -0.036 1.00 79.00 83 SER A O 1
ATOM 593 N N . GLY A 1 84 ? -10.104 9.294 -1.131 1.00 70.81 84 GLY A N 1
ATOM 594 C CA . GLY A 1 84 ? -8.847 10.028 -1.233 1.00 70.81 84 GLY A CA 1
ATOM 595 C C . GLY A 1 84 ? -8.652 10.765 -2.545 1.00 70.81 84 GLY A C 1
ATOM 596 O O . GLY A 1 84 ? -9.167 10.376 -3.592 1.00 70.81 84 GLY A O 1
ATOM 597 N N . SER A 1 85 ? -7.861 11.832 -2.468 1.00 75.25 85 SER A N 1
ATOM 598 C CA . SER A 1 85 ? -7.374 12.615 -3.608 1.00 75.25 85 SER A CA 1
ATOM 599 C C . SER A 1 85 ? -5.969 12.193 -4.055 1.00 75.25 85 SER A C 1
ATOM 601 O O . SER A 1 85 ? -5.336 12.878 -4.858 1.00 75.25 85 SER A O 1
ATOM 603 N N . GLY A 1 86 ? -5.450 11.092 -3.506 1.00 72.25 86 GLY A N 1
ATOM 604 C CA . GLY A 1 86 ? -4.119 10.591 -3.813 1.00 72.25 86 GLY A CA 1
ATOM 605 C C . GLY A 1 86 ? -3.988 10.028 -5.232 1.00 72.25 86 GLY A C 1
ATOM 606 O O . GLY A 1 86 ? -4.893 9.386 -5.761 1.00 72.25 86 GLY A O 1
ATOM 607 N N . THR A 1 87 ? -2.820 10.236 -5.836 1.00 81.69 87 THR A N 1
ATOM 608 C CA . THR A 1 87 ? -2.412 9.660 -7.120 1.00 81.69 87 THR A CA 1
ATOM 609 C C . THR A 1 87 ? -1.693 8.339 -6.882 1.00 81.69 87 THR A C 1
ATOM 611 O O . THR A 1 87 ? -0.748 8.284 -6.100 1.00 81.69 87 THR A O 1
ATOM 614 N N . LEU A 1 88 ? -2.095 7.278 -7.577 1.00 82.62 88 LEU A N 1
ATOM 615 C CA . LEU A 1 88 ? -1.382 6.000 -7.577 1.00 82.62 88 LEU A CA 1
ATOM 616 C C . LEU A 1 88 ? -0.571 5.880 -8.878 1.00 82.62 88 LEU A C 1
ATOM 618 O O . LEU A 1 88 ? -1.132 5.620 -9.942 1.00 82.62 88 LEU A O 1
ATOM 622 N N . ASP A 1 89 ? 0.743 6.075 -8.808 1.00 84.25 89 ASP A N 1
ATOM 623 C CA . ASP A 1 89 ? 1.657 5.969 -9.945 1.00 84.25 89 ASP A CA 1
ATOM 624 C C . ASP A 1 89 ? 2.262 4.562 -10.045 1.00 84.25 89 ASP A C 1
ATOM 626 O O . ASP A 1 89 ? 3.232 4.213 -9.374 1.00 84.25 89 ASP A O 1
ATOM 630 N N . GLY A 1 90 ? 1.682 3.720 -10.901 1.00 80.19 90 GLY A N 1
ATOM 631 C CA . GLY A 1 90 ? 2.201 2.371 -11.172 1.00 80.19 90 GLY A CA 1
ATOM 632 C C . GLY A 1 90 ? 3.312 2.309 -12.211 1.00 80.19 90 GLY A C 1
ATOM 633 O O . GLY A 1 90 ? 3.614 1.213 -12.684 1.00 80.19 90 GLY A O 1
ATOM 634 N N . GLN A 1 91 ? 3.839 3.455 -12.655 1.00 81.44 91 GLN A N 1
ATOM 635 C CA . GLN A 1 91 ? 4.813 3.549 -13.745 1.00 81.44 91 GLN A CA 1
ATOM 636 C C . GLN A 1 91 ? 4.427 2.738 -14.999 1.00 81.44 91 GLN A C 1
ATOM 638 O O . GLN A 1 91 ? 5.262 2.088 -15.637 1.00 81.44 91 GLN A O 1
ATOM 643 N N . GLY A 1 92 ? 3.146 2.788 -15.390 1.00 74.50 92 GLY A N 1
ATOM 644 C CA . GLY A 1 92 ? 2.608 2.047 -16.540 1.00 74.50 92 GLY A CA 1
ATOM 645 C C . GLY A 1 92 ? 3.418 2.251 -17.825 1.00 74.50 92 GLY A C 1
ATOM 646 O O . GLY A 1 92 ? 3.664 1.301 -18.568 1.00 74.50 92 GLY A O 1
ATOM 647 N N . SER A 1 93 ? 3.917 3.468 -18.052 1.00 80.00 93 SER A N 1
ATOM 648 C CA . SER A 1 93 ? 4.752 3.834 -19.203 1.00 80.00 93 SER A CA 1
ATOM 649 C C . SER A 1 93 ? 6.005 2.965 -19.357 1.00 80.00 93 SER A C 1
ATOM 651 O O . SER A 1 93 ? 6.399 2.654 -20.480 1.00 80.00 93 SER A O 1
ATOM 653 N N . TRP A 1 94 ? 6.622 2.523 -18.257 1.00 82.94 94 TRP A N 1
ATOM 654 C CA . TRP A 1 94 ? 7.781 1.626 -18.302 1.00 82.94 94 TRP A CA 1
ATOM 655 C C . TRP A 1 94 ? 7.398 0.242 -18.837 1.00 82.94 94 TRP A C 1
ATOM 657 O O . TRP A 1 94 ? 8.108 -0.310 -19.673 1.00 82.94 94 TRP A O 1
ATOM 667 N N . TYR A 1 95 ? 6.239 -0.288 -18.430 1.00 77.50 95 TYR A N 1
ATOM 668 C CA . TYR A 1 95 ? 5.710 -1.562 -18.930 1.00 77.50 95 TYR A CA 1
ATOM 669 C C . TYR A 1 95 ? 5.284 -1.478 -20.399 1.00 77.50 95 TYR A C 1
ATOM 671 O O . TYR A 1 95 ? 5.442 -2.441 -21.147 1.00 77.50 95 TYR A O 1
ATOM 679 N N . TRP A 1 96 ? 4.755 -0.337 -20.847 1.00 76.88 96 TRP A N 1
ATOM 680 C CA . TRP A 1 96 ? 4.435 -0.115 -22.262 1.00 76.88 96 TRP A CA 1
ATOM 681 C C . TRP A 1 96 ? 5.678 -0.091 -23.151 1.00 76.88 96 TRP A C 1
ATOM 683 O O . TRP A 1 96 ? 5.647 -0.672 -24.234 1.00 76.88 96 TRP A O 1
ATOM 693 N N . LYS A 1 97 ? 6.795 0.466 -22.671 1.00 82.44 97 LYS A N 1
ATOM 694 C CA . LYS A 1 97 ? 8.071 0.467 -23.406 1.00 82.44 97 LYS A CA 1
ATOM 695 C C . LYS A 1 97 ? 8.688 -0.921 -23.595 1.00 82.44 97 LYS A C 1
ATOM 697 O O . LYS A 1 97 ? 9.519 -1.086 -24.478 1.00 82.44 97 LYS A O 1
ATOM 702 N N . GLN A 1 98 ? 8.302 -1.913 -22.794 1.00 77.38 98 GLN A N 1
ATOM 703 C CA . GLN A 1 98 ? 8.877 -3.262 -22.868 1.00 77.38 98 GLN A CA 1
ATOM 704 C C . GLN A 1 98 ? 8.109 -4.234 -23.768 1.00 77.38 98 GLN A C 1
ATOM 706 O O . GLN A 1 98 ? 8.512 -5.388 -23.902 1.00 77.38 98 GLN A O 1
ATOM 711 N N . GLY A 1 99 ? 7.031 -3.773 -24.405 1.00 76.88 99 GLY A N 1
ATOM 712 C CA . GLY A 1 99 ? 6.237 -4.573 -25.332 1.00 76.88 99 GLY A CA 1
ATOM 713 C C . GLY A 1 99 ? 5.185 -5.456 -24.654 1.00 76.88 99 GLY A C 1
ATOM 714 O O . GLY A 1 99 ? 4.899 -5.339 -23.463 1.00 76.88 99 GLY A O 1
ATOM 715 N N . THR A 1 100 ? 4.556 -6.324 -25.445 1.00 69.94 100 THR A N 1
ATOM 716 C CA . THR A 1 100 ? 3.453 -7.209 -25.024 1.00 69.94 100 THR A CA 1
ATOM 717 C C . THR A 1 100 ? 3.921 -8.538 -24.432 1.00 69.94 100 THR A C 1
ATOM 719 O O . THR A 1 100 ? 3.141 -9.208 -23.766 1.00 69.94 100 THR A O 1
ATOM 722 N N . SER A 1 101 ? 5.195 -8.904 -24.607 1.00 77.69 101 SER A N 1
ATOM 723 C CA . SER A 1 101 ? 5.778 -10.161 -24.106 1.00 77.69 101 SER A CA 1
ATOM 724 C C . SER A 1 101 ? 6.343 -10.046 -22.680 1.00 77.69 101 SER A C 1
ATOM 726 O O . SER A 1 101 ? 7.312 -10.722 -22.329 1.00 77.69 101 SER A O 1
ATOM 728 N N . ILE A 1 102 ? 5.780 -9.163 -21.854 1.00 78.06 102 ILE A N 1
ATOM 729 C CA . ILE A 1 102 ? 6.181 -9.000 -20.455 1.00 78.06 102 ILE A CA 1
ATOM 730 C C . ILE A 1 102 ? 5.018 -9.267 -19.508 1.00 78.06 102 ILE A C 1
ATOM 732 O O . ILE A 1 102 ? 3.887 -8.844 -19.746 1.00 78.06 102 ILE A O 1
ATOM 736 N N . THR A 1 103 ? 5.315 -9.917 -18.385 1.00 78.38 103 THR A N 1
ATOM 737 C CA . THR A 1 103 ? 4.350 -10.090 -17.300 1.00 78.38 103 THR A CA 1
ATOM 738 C C . THR A 1 103 ? 4.082 -8.738 -16.649 1.00 78.38 103 THR A C 1
ATOM 740 O O . THR A 1 103 ? 4.968 -8.153 -16.016 1.00 78.38 103 THR A O 1
ATOM 743 N N . ARG A 1 104 ? 2.863 -8.232 -16.845 1.00 76.69 104 ARG A N 1
ATOM 744 C CA . ARG A 1 104 ? 2.385 -6.978 -16.265 1.00 76.69 104 ARG A CA 1
ATOM 745 C C . ARG A 1 104 ? 1.656 -7.263 -14.955 1.00 76.69 104 ARG A C 1
ATOM 747 O O . ARG A 1 104 ? 0.754 -8.102 -14.958 1.00 76.69 104 ARG A O 1
ATOM 754 N N . PRO A 1 105 ? 1.994 -6.563 -13.864 1.00 78.56 105 PRO A N 1
ATOM 755 C CA . PRO A 1 105 ? 1.287 -6.756 -12.618 1.00 78.56 105 PRO A CA 1
ATOM 756 C C . PRO A 1 105 ? -0.116 -6.175 -12.703 1.00 78.56 105 PRO A C 1
ATOM 758 O O . PRO A 1 105 ? -0.337 -5.097 -13.259 1.00 78.56 105 PRO A O 1
ATOM 761 N N . VAL A 1 106 ? -1.061 -6.881 -12.093 1.00 81.56 106 VAL A N 1
ATOM 762 C CA . VAL A 1 106 ? -2.394 -6.332 -11.846 1.00 81.56 106 VAL A CA 1
ATOM 763 C C . VAL A 1 106 ? -2.253 -5.136 -10.906 1.00 81.56 106 VAL A C 1
ATOM 765 O O . VAL A 1 106 ? -1.613 -5.240 -9.864 1.00 81.56 106 VAL A O 1
ATOM 768 N N . PHE A 1 107 ? -2.832 -3.991 -11.262 1.00 72.19 107 PHE A N 1
ATOM 769 C CA . PHE A 1 107 ? -2.685 -2.774 -10.463 1.00 72.19 107 PHE A CA 1
ATOM 770 C C . PHE A 1 107 ? -3.426 -2.879 -9.128 1.00 72.19 107 PHE A C 1
ATOM 772 O O . PHE A 1 107 ? -2.859 -2.665 -8.062 1.00 72.19 107 PHE A O 1
ATOM 779 N N . PHE A 1 108 ? -4.692 -3.273 -9.188 1.00 75.00 108 PHE A N 1
ATOM 780 C CA . PHE A 1 108 ? -5.564 -3.318 -8.031 1.00 75.00 108 PHE A CA 1
ATOM 781 C C . PHE A 1 108 ? -6.301 -4.643 -8.009 1.00 75.00 108 PHE A C 1
ATOM 783 O O . PHE A 1 108 ? -6.892 -5.050 -9.009 1.00 75.00 108 PHE A O 1
ATOM 790 N N . ARG A 1 109 ? -6.269 -5.322 -6.868 1.00 78.75 109 ARG A N 1
ATOM 791 C CA . ARG A 1 109 ? -7.043 -6.533 -6.641 1.00 78.75 109 ARG A CA 1
ATOM 792 C C . ARG A 1 109 ? -7.847 -6.353 -5.372 1.00 78.75 109 ARG A C 1
ATOM 794 O O . ARG A 1 109 ? -7.282 -6.190 -4.297 1.00 78.75 109 ARG A O 1
ATOM 801 N N . MET A 1 110 ? -9.163 -6.412 -5.508 1.00 71.25 110 MET A N 1
ATOM 802 C CA . MET A 1 110 ? -10.059 -6.463 -4.365 1.00 71.25 110 MET A CA 1
ATOM 803 C C . MET A 1 110 ? -10.539 -7.901 -4.201 1.00 71.25 110 MET A C 1
ATOM 805 O O . MET A 1 110 ? -11.054 -8.489 -5.152 1.00 71.25 110 MET A O 1
ATOM 809 N N . LYS A 1 111 ? -10.354 -8.491 -3.021 1.00 69.56 111 LYS A N 1
ATOM 810 C CA . LYS A 1 111 ? -10.991 -9.765 -2.674 1.00 69.56 111 LYS A CA 1
ATOM 811 C C . LYS A 1 111 ? -12.139 -9.486 -1.716 1.00 69.56 111 LYS A C 1
ATOM 813 O O . LYS A 1 111 ? -11.989 -8.747 -0.750 1.00 69.56 111 LYS A O 1
ATOM 818 N N . GLN A 1 112 ? -13.292 -10.080 -1.998 1.00 61.00 112 GLN A N 1
ATOM 819 C CA . GLN A 1 112 ? -14.477 -9.937 -1.161 1.00 61.00 112 GLN A CA 1
ATOM 820 C C . GLN A 1 112 ? -14.582 -11.117 -0.183 1.00 61.00 112 GLN A C 1
ATOM 822 O O . GLN A 1 112 ? -14.656 -12.265 -0.633 1.00 61.00 112 GLN A O 1
ATOM 827 N N . PRO A 1 113 ? -14.644 -10.883 1.137 1.00 55.16 113 PRO A N 1
ATOM 828 C CA . PRO A 1 113 ? -15.212 -11.856 2.060 1.00 55.16 113 PRO A CA 1
ATOM 829 C C . PRO A 1 113 ? -16.745 -11.877 1.867 1.00 55.16 113 PRO A C 1
ATOM 831 O O . PRO A 1 113 ? -17.422 -10.880 2.072 1.00 55.16 113 PRO A O 1
ATOM 834 N N . LYS A 1 114 ? -17.255 -13.008 1.361 1.00 49.62 114 LYS A N 1
ATOM 835 C CA . LYS A 1 114 ? -18.657 -13.405 1.074 1.00 49.62 114 LYS A CA 1
ATOM 836 C C . LYS A 1 114 ? -19.832 -12.482 1.508 1.00 49.62 114 LYS A C 1
ATOM 838 O O . LYS A 1 114 ? -19.965 -12.133 2.670 1.00 49.62 114 LYS A O 1
ATOM 843 N N . SER A 1 115 ? -20.763 -12.298 0.551 1.00 41.31 115 SER A N 1
ATOM 844 C CA . SER A 1 115 ? -22.210 -11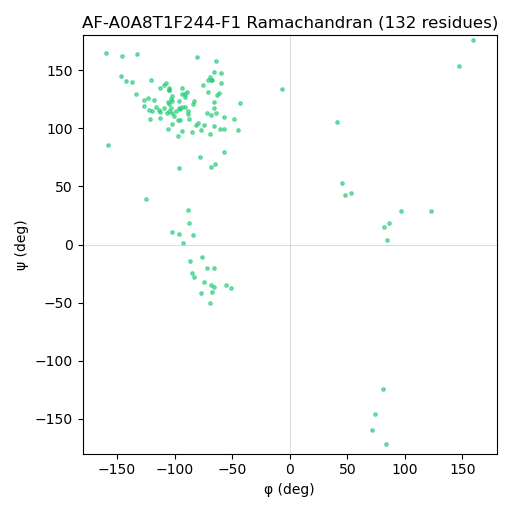.962 0.619 1.00 41.31 115 SER A CA 1
ATOM 845 C C . SER A 1 115 ? -22.683 -10.907 1.637 1.00 41.31 115 SER A C 1
ATOM 847 O O . SER A 1 115 ? -22.878 -11.206 2.810 1.00 41.31 115 SER A O 1
ATOM 849 N N . GLY A 1 116 ? -23.004 -9.702 1.143 1.00 50.09 116 GLY A N 1
ATOM 850 C CA . GLY A 1 116 ? -23.573 -8.587 1.929 1.00 50.09 116 GLY A CA 1
ATOM 851 C C . GLY A 1 116 ? -22.742 -7.300 1.878 1.00 50.09 116 GLY A C 1
ATOM 852 O O . GLY A 1 116 ? -22.699 -6.532 2.837 1.00 50.09 116 GLY A O 1
ATOM 853 N N . PHE A 1 117 ? -22.015 -7.096 0.780 1.00 54.75 117 PHE A N 1
ATOM 854 C CA . PHE A 1 117 ? -20.880 -6.193 0.722 1.00 54.75 117 PHE A CA 1
ATOM 855 C C . PHE A 1 117 ? -21.243 -4.828 0.129 1.00 54.75 117 PHE A C 1
ATOM 857 O O . PHE A 1 117 ? -21.556 -4.726 -1.054 1.00 54.75 117 PHE A O 1
ATOM 864 N N . MET A 1 118 ? -21.153 -3.772 0.938 1.00 47.75 118 MET A N 1
ATOM 865 C CA . MET A 1 118 ? -21.133 -2.390 0.458 1.00 47.75 118 MET A CA 1
ATOM 866 C C . MET A 1 118 ? -19.701 -1.874 0.584 1.00 47.75 118 MET A C 1
ATOM 868 O O . MET A 1 118 ? -19.257 -1.535 1.676 1.00 47.75 118 MET A O 1
ATOM 872 N N . CYS A 1 119 ? -18.966 -1.886 -0.528 1.00 51.47 119 CYS A N 1
ATOM 873 C CA . CYS A 1 119 ? -17.707 -1.160 -0.654 1.00 51.47 119 CYS A CA 1
ATOM 874 C C . CYS A 1 119 ? -18.021 0.158 -1.354 1.00 51.47 119 CYS A C 1
ATOM 876 O O . CYS A 1 119 ? -18.316 0.164 -2.553 1.00 51.47 119 CYS A O 1
ATOM 878 N N . THR A 1 120 ? -17.989 1.261 -0.615 1.00 52.47 120 THR A N 1
ATOM 879 C CA . THR A 1 120 ? -18.162 2.590 -1.201 1.00 52.47 120 THR A CA 1
ATOM 880 C C . THR A 1 120 ? -16.788 3.081 -1.637 1.00 52.47 120 THR A C 1
ATOM 882 O O . THR A 1 120 ? -15.922 3.368 -0.811 1.00 52.47 120 THR A O 1
ATOM 885 N N . LEU A 1 121 ? -16.571 3.106 -2.952 1.00 55.34 121 LEU A N 1
ATOM 886 C CA 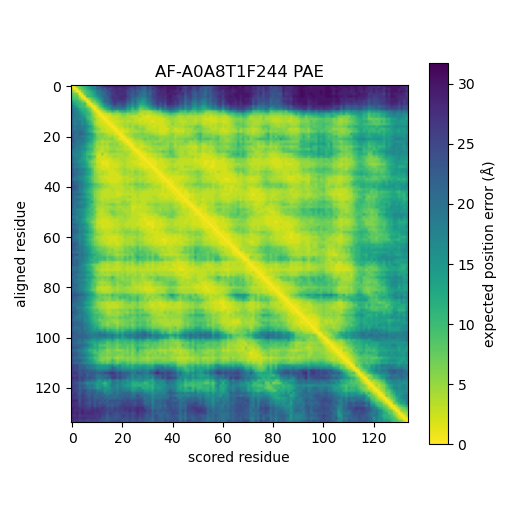. LEU A 1 121 ? -15.360 3.649 -3.555 1.00 55.34 121 LEU A CA 1
ATOM 887 C C . LEU A 1 121 ? -15.649 5.085 -4.004 1.00 55.34 121 LEU A C 1
ATOM 889 O O . LEU A 1 121 ? -16.128 5.292 -5.119 1.00 55.34 121 LEU A O 1
ATOM 893 N N . GLU A 1 122 ? -15.360 6.062 -3.150 1.00 48.69 122 GLU A N 1
ATOM 894 C CA . GLU A 1 122 ? -15.352 7.484 -3.522 1.00 48.69 122 GLU A CA 1
ATOM 895 C C . GLU A 1 122 ? -13.916 7.893 -3.846 1.00 48.69 122 GLU A C 1
ATOM 897 O O . GLU A 1 122 ? -13.257 8.630 -3.114 1.00 48.69 122 GLU A O 1
ATOM 902 N N . ALA A 1 123 ? -13.379 7.326 -4.925 1.00 44.00 123 ALA A N 1
ATOM 903 C CA . ALA A 1 123 ? -12.033 7.638 -5.375 1.00 44.00 123 ALA A CA 1
ATOM 904 C C . ALA A 1 123 ? -12.110 8.588 -6.575 1.00 44.00 123 ALA A C 1
ATOM 906 O O . ALA A 1 123 ? -12.550 8.200 -7.659 1.00 44.00 123 ALA A O 1
ATOM 907 N N . THR A 1 124 ? -11.644 9.826 -6.402 1.00 38.84 124 THR A N 1
ATOM 908 C CA . THR A 1 124 ? -11.409 10.756 -7.515 1.00 38.84 1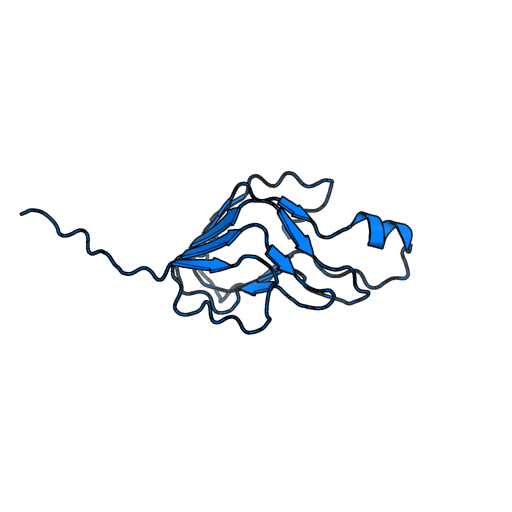24 THR A CA 1
ATOM 909 C C . THR A 1 124 ? -10.094 10.362 -8.180 1.00 38.84 124 THR A C 1
ATOM 911 O O . THR A 1 124 ? -9.046 10.963 -7.960 1.00 38.84 124 THR A O 1
ATOM 914 N N . THR A 1 125 ? -10.114 9.278 -8.950 1.00 41.69 125 THR A N 1
ATOM 915 C CA . THR A 1 125 ? -8.920 8.761 -9.620 1.00 41.69 125 THR A CA 1
ATOM 916 C C . THR A 1 125 ? -8.660 9.537 -10.906 1.00 41.69 125 THR A C 1
ATOM 918 O O . THR A 1 125 ? -9.297 9.276 -11.927 1.00 41.69 125 THR A O 1
ATOM 921 N N . TYR A 1 126 ? -7.689 10.447 -10.898 1.00 35.09 126 TYR A N 1
ATOM 922 C CA . TYR A 1 126 ? -7.056 10.902 -12.134 1.00 35.09 126 TYR A CA 1
ATOM 923 C C . TYR A 1 126 ? -5.942 9.910 -12.474 1.00 35.09 126 TYR A C 1
ATOM 925 O O . TYR A 1 126 ? -4.846 9.966 -11.925 1.00 35.09 126 TYR A O 1
ATOM 933 N N . THR A 1 127 ? -6.237 8.950 -13.351 1.00 44.12 127 THR A N 1
ATOM 934 C CA . THR A 1 127 ? -5.198 8.118 -13.966 1.00 44.12 127 THR A CA 1
ATOM 935 C C . THR A 1 127 ? -5.066 8.494 -15.431 1.00 44.12 127 THR A C 1
ATOM 937 O O . THR A 1 127 ? -6.061 8.622 -16.142 1.00 44.12 127 THR A O 1
ATOM 940 N N . ASN A 1 128 ? -3.826 8.589 -15.911 1.00 37.97 128 ASN A N 1
ATOM 941 C CA . ASN A 1 128 ? -3.512 8.382 -17.322 1.00 37.97 128 ASN A CA 1
ATOM 942 C C . ASN A 1 128 ? -3.740 6.892 -17.673 1.00 37.97 128 ASN A C 1
ATOM 944 O O . ASN A 1 128 ? -2.804 6.144 -17.947 1.00 37.97 128 ASN A O 1
ATOM 948 N N . GLY A 1 129 ? -5.005 6.457 -17.625 1.00 37.19 129 GLY A N 1
ATOM 949 C CA . GLY A 1 129 ? -5.499 5.346 -18.432 1.00 37.19 129 GLY A CA 1
ATOM 950 C C . GLY A 1 129 ? -5.563 3.943 -17.830 1.00 37.19 129 GLY A C 1
ATOM 951 O O . GLY A 1 129 ? -5.477 3.008 -18.618 1.00 37.19 129 GLY A O 1
ATOM 952 N N . LEU A 1 130 ? -5.746 3.719 -16.521 1.00 35.22 130 LEU A N 1
ATOM 953 C CA . LEU A 1 130 ? -6.068 2.351 -16.067 1.00 35.22 130 LEU A CA 1
ATOM 954 C C . LEU A 1 130 ? -6.766 2.284 -14.696 1.00 35.22 130 LEU A C 1
ATOM 956 O O . LEU A 1 130 ? -6.153 2.003 -13.672 1.00 35.22 130 LEU A O 1
ATOM 960 N N . LEU A 1 131 ? -8.092 2.430 -14.709 1.00 38.44 131 LEU A N 1
ATOM 961 C CA . LEU A 1 131 ? -8.968 1.684 -13.804 1.00 38.44 131 LEU A CA 1
ATOM 962 C C . LEU A 1 131 ? -9.947 0.868 -14.650 1.00 38.44 131 LEU A C 1
ATOM 964 O O . LEU A 1 131 ? -10.875 1.416 -15.238 1.00 38.44 131 LEU A O 1
ATOM 968 N N . LYS A 1 132 ? -9.760 -0.453 -14.685 1.00 29.48 132 LYS A N 1
ATOM 969 C CA . LYS A 1 132 ? -10.871 -1.372 -14.928 1.00 29.48 132 LYS A CA 1
ATOM 970 C C . LYS A 1 132 ? -11.371 -1.831 -13.565 1.00 29.48 132 LYS A C 1
ATOM 972 O O . LYS A 1 132 ? -10.686 -2.576 -12.870 1.00 29.48 132 LYS A O 1
ATOM 977 N N . LYS A 1 133 ? -12.545 -1.324 -13.190 1.00 31.89 133 LYS A N 1
ATOM 978 C CA . LYS A 1 133 ? -13.477 -2.036 -12.316 1.00 31.89 133 LYS A CA 1
ATOM 979 C C . LYS A 1 133 ? -13.899 -3.277 -13.110 1.00 31.89 133 LYS A C 1
ATOM 981 O O . LYS A 1 133 ? -14.495 -3.114 -14.173 1.00 31.89 133 LYS A O 1
ATOM 986 N N . GLU A 1 134 ? -13.526 -4.462 -12.652 1.00 28.64 134 GLU A N 1
ATOM 987 C CA . GLU A 1 134 ? -14.248 -5.692 -12.994 1.00 28.64 134 GLU A CA 1
ATOM 988 C C . GLU A 1 134 ? -15.126 -6.062 -11.802 1.00 28.64 134 GLU A C 1
ATOM 990 O O . GLU A 1 134 ? -14.626 -5.937 -10.657 1.00 28.64 134 GLU A O 1
#

Nearest PDB structures (foldseek):
  6kvh-assembly1_A  TM=9.036E-01  e=6.274E-07  Evansstolkia leycettana
  7e56-assembly1_A  TM=8.744E-01  e=2.649E-06  Evansstolkia leycettana
  1ib4-assembly2_B  TM=8.721E-01  e=6.082E-06  Aspergillus aculeatus
  1czf-assembly1_A  TM=9.094E-01  e=2.057E-05  Aspergillus niger
  6kve-assembly1_A  TM=8.703E-01  e=7.590E-06  Evansstolkia leycettana